Protein AF-A0A146KGD0-F1 (afdb_monomer_lite)

Organism: NCBI:txid1076344

Sequence (142 aa):
LHLVKHKSCYWCFALHSFTAPQLKKISDMGFYACCSLQYIFCDNVVEIGKSAFEQCNFKSVCMNKLKQVPESAFAQCHSLQQIRFDSVKFIARNAFSLCFGLNLGVFPKLKGGERCFFVDFEVVPALPAELKEKLFEIRQQA

Foldseek 3Di:
DAEQDACNQPCVCPAQEEADANHAEYEACSNAQNQNHAYYHHQNHQYYYACSQANYAHQEDEHQNHAEQDHCVHDLNCNHAEYEHNRYQYYDARSHHNNANHAYYAYLRHDDDVPRDPYPHDHDPDDDPVVVVVVVVVVVVD

pLDDT: mean 78.49, std 15.36, range [43.78, 95.94]

Secondary structure (DSSP, 8-state):
--EE-TTTTTT-TT--EEE-TT--EE-TTTTTT-TT--EEE-TT--EE-TTTTTT---SEEE-TT--EE-TTTTTT-TT--EEE-TT--EE-TTTTTT-TT--EEE-TT----TTS-SS--EEESS--HHHHHHHHHHHH--

InterPro domains:
  IPR026906 BspA-type LRR region [PF13306] (6-108)
  IPR032675 Leucine-rich repeat domain superfamily [G3DSA:3.80.10.10] (4-117)

Radius of gyration: 13.68 Å; chains: 1; bounding box: 28×31×36 Å

Structure (mmCIF, N/CA/C/O backbone):
data_AF-A0A146KGD0-F1
#
_entry.id   AF-A0A146KGD0-F1
#
loop_
_atom_site.group_PDB
_atom_site.id
_atom_site.type_symbol
_atom_site.label_atom_id
_atom_site.label_alt_id
_atom_site.label_comp_id
_atom_site.label_asym_id
_atom_site.label_entity_id
_atom_site.label_seq_id
_atom_site.pdbx_PDB_ins_code
_atom_site.Cartn_x
_atom_site.Cartn_y
_atom_site.Cartn_z
_atom_site.occupancy
_atom_site.B_iso_or_equiv
_atom_site.auth_seq_id
_atom_site.auth_comp_id
_atom_site.auth_asym_id
_atom_site.auth_atom_id
_atom_site.pdbx_PDB_model_num
ATOM 1 N N . LEU A 1 1 ? -13.522 2.416 -12.713 1.00 59.94 1 LEU A N 1
ATOM 2 C CA . LEU A 1 1 ? -12.764 1.183 -12.391 1.00 59.94 1 LEU A CA 1
ATOM 3 C C . LEU A 1 1 ? -13.067 0.777 -10.946 1.00 59.94 1 LEU A C 1
ATOM 5 O O . LEU A 1 1 ? -12.774 1.561 -10.054 1.00 59.94 1 LEU A O 1
ATOM 9 N N . HIS A 1 2 ? -13.691 -0.384 -10.711 1.00 69.94 2 HIS A N 1
ATOM 10 C CA . HIS A 1 2 ? -14.061 -0.850 -9.355 1.00 69.94 2 HIS A CA 1
ATOM 11 C C . HIS A 1 2 ? -13.176 -1.984 -8.818 1.00 69.94 2 HIS A C 1
ATOM 13 O O . HIS A 1 2 ? -13.111 -2.181 -7.603 1.00 69.94 2 HIS A O 1
ATOM 19 N N . LEU A 1 3 ? -12.469 -2.687 -9.709 1.00 69.25 3 LEU A N 1
ATOM 20 C CA . LEU A 1 3 ? -11.602 -3.822 -9.409 1.00 69.25 3 LEU A CA 1
ATOM 21 C C . LEU A 1 3 ? -10.345 -3.757 -10.285 1.00 69.25 3 LEU A C 1
ATOM 23 O O . LEU A 1 3 ? -10.461 -3.607 -11.501 1.00 69.25 3 LEU A O 1
ATOM 27 N N . VAL A 1 4 ? -9.174 -3.924 -9.675 1.00 81.12 4 VAL A N 1
ATOM 28 C CA . VAL A 1 4 ? -7.932 -4.288 -10.374 1.00 81.12 4 VAL A CA 1
ATOM 29 C C . VAL A 1 4 ? -7.815 -5.807 -10.288 1.00 81.12 4 VAL A C 1
ATOM 31 O O . VAL A 1 4 ? -7.728 -6.350 -9.187 1.00 81.12 4 VAL A O 1
ATOM 34 N N . LYS A 1 5 ? -7.886 -6.494 -11.433 1.00 78.38 5 LYS A N 1
ATOM 35 C CA . LYS A 1 5 ? -7.833 -7.964 -11.515 1.00 78.38 5 LYS A CA 1
ATOM 36 C C . LYS A 1 5 ? -6.408 -8.477 -11.264 1.00 78.38 5 LYS A C 1
ATOM 38 O O . LYS A 1 5 ? -5.441 -7.714 -11.306 1.00 78.38 5 LYS A O 1
ATOM 43 N N . HIS A 1 6 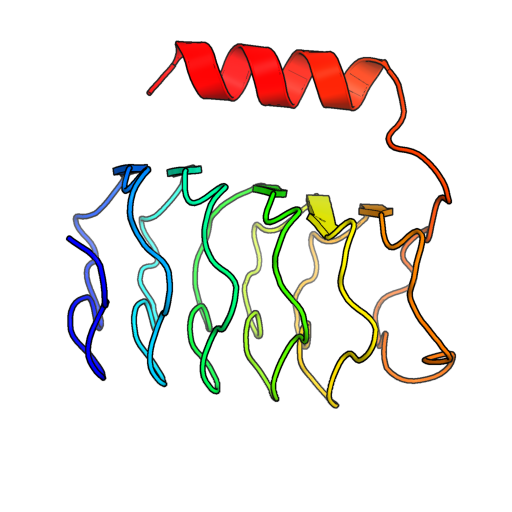? -6.280 -9.779 -11.027 1.00 70.25 6 HIS A N 1
ATOM 44 C CA . HIS A 1 6 ? -4.990 -10.440 -10.830 1.00 70.25 6 HIS A CA 1
ATOM 45 C C . HIS A 1 6 ? -4.014 -10.107 -11.970 1.00 70.25 6 HIS A C 1
ATOM 47 O O . HIS A 1 6 ? -4.372 -10.246 -13.141 1.00 70.25 6 HIS A O 1
ATOM 53 N N . LYS A 1 7 ? -2.806 -9.647 -11.614 1.00 68.06 7 LYS A N 1
ATOM 54 C CA . LYS A 1 7 ? -1.726 -9.257 -12.541 1.00 68.06 7 LYS A CA 1
ATOM 55 C C . LYS A 1 7 ? -2.064 -8.150 -13.558 1.00 68.06 7 LYS A C 1
ATOM 57 O O . LYS A 1 7 ? -1.365 -8.016 -14.556 1.00 68.06 7 LYS A O 1
ATOM 62 N N . SER A 1 8 ? -3.094 -7.328 -13.326 1.00 66.00 8 SER A N 1
ATOM 63 C CA . SER A 1 8 ? -3.508 -6.299 -14.307 1.00 66.00 8 SER A CA 1
ATOM 64 C C . SER A 1 8 ? -2.430 -5.251 -14.599 1.00 66.00 8 SER A C 1
ATOM 66 O O . SER A 1 8 ? -2.361 -4.758 -15.720 1.00 66.00 8 SER A O 1
ATOM 68 N N . CYS A 1 9 ? -1.612 -4.896 -13.603 1.00 66.81 9 CYS A N 1
ATOM 69 C CA . CYS A 1 9 ? -0.520 -3.926 -13.733 1.00 66.81 9 CYS A CA 1
ATOM 70 C C . CYS A 1 9 ? 0.853 -4.562 -13.445 1.00 66.81 9 CYS A C 1
ATOM 72 O O . CYS A 1 9 ? 1.804 -3.864 -13.107 1.00 66.81 9 CYS A O 1
ATOM 74 N N . TYR A 1 10 ? 0.963 -5.885 -13.578 1.00 60.16 10 TYR A N 1
ATOM 75 C CA . TYR A 1 10 ? 2.183 -6.649 -13.312 1.00 60.16 10 TYR A CA 1
ATOM 76 C C . TYR A 1 10 ? 3.363 -6.140 -14.157 1.00 60.16 10 TYR A C 1
ATOM 78 O O . TYR A 1 10 ? 3.213 -5.976 -15.368 1.00 60.16 10 TYR A O 1
ATOM 86 N N . TRP A 1 11 ? 4.519 -5.882 -13.532 1.00 58.97 11 TRP A N 1
ATOM 87 C CA . TRP A 1 11 ? 5.727 -5.369 -14.210 1.00 58.97 11 TRP A CA 1
ATOM 88 C C . TRP A 1 11 ? 5.535 -4.064 -14.991 1.00 58.97 11 TRP A C 1
ATOM 90 O O . TRP A 1 11 ? 6.227 -3.797 -15.977 1.00 58.97 11 TRP A O 1
ATOM 100 N N . CYS A 1 12 ? 4.603 -3.212 -14.566 1.00 65.56 12 CYS A N 1
ATOM 101 C CA . CYS A 1 12 ? 4.442 -1.923 -15.220 1.00 65.56 12 CYS A CA 1
ATOM 102 C C . CYS A 1 12 ? 5.565 -0.951 -14.809 1.00 65.56 12 CYS A C 1
ATOM 104 O O . CYS A 1 12 ? 5.425 -0.172 -13.867 1.00 65.56 12 CYS A O 1
ATOM 106 N N . PHE A 1 13 ? 6.681 -0.988 -15.541 1.00 71.94 13 PHE A N 1
ATOM 107 C CA . PHE A 1 13 ? 7.838 -0.102 -15.346 1.00 71.94 13 PHE A CA 1
ATOM 108 C C . PHE A 1 13 ? 7.627 1.325 -15.877 1.00 71.94 13 PHE A C 1
ATOM 110 O O . PHE A 1 13 ? 8.476 2.185 -15.673 1.00 71.94 13 PHE A O 1
ATOM 117 N N . ALA A 1 14 ? 6.510 1.603 -16.552 1.00 74.56 14 ALA A N 1
ATOM 118 C CA . ALA A 1 14 ? 6.183 2.944 -17.044 1.00 74.56 14 ALA A CA 1
ATOM 119 C C . ALA A 1 14 ? 5.143 3.674 -16.173 1.00 74.56 14 ALA A C 1
ATOM 121 O O . ALA A 1 14 ? 4.955 4.882 -16.321 1.00 74.56 14 ALA A O 1
ATOM 122 N N . LEU A 1 15 ? 4.451 2.963 -15.274 1.00 76.50 15 LEU A N 1
ATOM 123 C CA . LEU A 1 15 ? 3.384 3.542 -14.460 1.00 76.50 15 LEU A CA 1
ATOM 124 C C . LEU A 1 15 ? 3.984 4.350 -13.309 1.00 76.50 15 LEU A C 1
ATOM 126 O O . LEU A 1 15 ? 4.484 3.767 -12.355 1.00 76.50 15 LEU A O 1
ATOM 130 N N . HIS A 1 16 ? 3.918 5.678 -13.406 1.00 79.88 16 HIS A N 1
ATOM 131 C CA . HIS A 1 16 ? 4.454 6.601 -12.398 1.00 79.88 16 HIS A CA 1
ATOM 132 C C . HIS A 1 16 ? 3.429 6.967 -11.321 1.00 79.88 16 HIS A C 1
ATOM 134 O O . HIS A 1 16 ? 3.757 7.029 -10.134 1.00 79.88 16 HIS A O 1
ATOM 140 N N . SER A 1 17 ? 2.175 7.175 -11.719 1.00 77.88 17 SER A N 1
ATOM 141 C CA . SER A 1 17 ? 1.063 7.480 -10.824 1.00 77.88 17 SER A CA 1
ATOM 142 C C . SER A 1 17 ? -0.162 6.640 -11.178 1.00 77.88 17 SER A C 1
ATOM 144 O O . SER A 1 17 ? -0.378 6.270 -12.333 1.00 77.88 17 SER A O 1
ATOM 146 N N . PHE A 1 18 ? -0.971 6.317 -10.170 1.00 83.62 18 PHE A N 1
ATOM 147 C CA . PHE A 1 18 ? -2.239 5.622 -10.358 1.00 83.62 18 PHE A CA 1
ATOM 148 C C . PHE A 1 18 ? -3.335 6.239 -9.488 1.00 83.62 18 PHE A C 1
ATOM 150 O O . PHE A 1 18 ? -3.269 6.204 -8.257 1.00 83.62 18 PHE A O 1
ATOM 157 N N . THR A 1 19 ? -4.382 6.746 -10.135 1.00 82.06 19 THR A N 1
ATOM 158 C CA . THR A 1 19 ? -5.526 7.379 -9.470 1.00 82.06 19 THR A CA 1
ATOM 159 C C . THR A 1 19 ? -6.799 6.620 -9.803 1.00 82.06 19 THR A C 1
ATOM 161 O O . THR A 1 19 ? -7.213 6.540 -10.959 1.00 82.06 19 THR A O 1
ATOM 164 N N . ALA A 1 20 ? -7.450 6.059 -8.783 1.00 83.62 20 ALA A N 1
ATOM 165 C CA . ALA A 1 20 ? -8.698 5.327 -8.962 1.00 83.62 20 ALA A CA 1
ATOM 166 C C . ALA A 1 20 ? -9.651 5.569 -7.777 1.00 83.62 20 ALA A C 1
ATOM 168 O O . ALA A 1 20 ? -9.775 4.732 -6.880 1.00 83.62 20 ALA A O 1
ATOM 169 N N . PRO A 1 21 ? -10.391 6.695 -7.775 1.00 81.00 21 PRO A N 1
ATOM 170 C CA . PRO A 1 21 ? -11.216 7.095 -6.637 1.00 81.00 21 PRO A CA 1
ATOM 171 C C . PRO A 1 21 ? -12.394 6.149 -6.392 1.00 81.00 21 PRO A C 1
ATOM 173 O O . PRO A 1 21 ? -12.898 6.092 -5.281 1.00 81.00 21 PRO A O 1
ATOM 176 N N . GLN A 1 22 ? -12.843 5.385 -7.390 1.00 87.19 22 GLN A N 1
ATOM 177 C CA . GLN A 1 22 ? -13.954 4.430 -7.250 1.00 87.19 22 GLN A CA 1
ATOM 178 C C . GLN A 1 22 ? -13.494 2.981 -7.026 1.00 87.19 22 GLN A C 1
ATOM 180 O O . GLN A 1 22 ? -14.333 2.075 -6.937 1.00 87.19 22 GLN A O 1
ATOM 185 N N . LEU A 1 23 ? -12.179 2.750 -6.943 1.00 90.88 23 LEU A N 1
ATOM 186 C CA . LEU A 1 23 ? -11.612 1.420 -6.771 1.00 90.88 23 LEU A CA 1
ATOM 187 C C . LEU A 1 23 ? -11.959 0.877 -5.387 1.00 90.88 23 LEU A C 1
ATOM 189 O O . LEU A 1 23 ? -11.756 1.551 -4.379 1.00 90.88 23 LEU A O 1
ATOM 193 N N . LYS A 1 24 ? -12.504 -0.341 -5.344 1.00 93.12 24 LYS A N 1
ATOM 194 C CA . LYS A 1 24 ? -12.899 -1.008 -4.097 1.00 93.12 24 LYS A CA 1
ATOM 195 C C . LYS A 1 24 ? -11.968 -2.154 -3.741 1.00 93.12 24 LYS A C 1
ATOM 197 O O . LYS A 1 24 ? -11.718 -2.374 -2.558 1.00 93.12 24 LYS A O 1
ATOM 202 N N . LYS A 1 25 ? -11.466 -2.871 -4.745 1.00 93.81 25 LYS A N 1
ATOM 203 C CA . LYS A 1 25 ? -10.681 -4.085 -4.541 1.00 93.81 25 LYS A CA 1
ATOM 204 C C . LYS A 1 25 ? -9.476 -4.150 -5.468 1.00 93.81 25 LYS A C 1
ATOM 206 O O . LYS A 1 25 ? -9.573 -3.807 -6.648 1.00 93.81 25 LYS A O 1
ATOM 211 N N . ILE A 1 26 ? -8.367 -4.631 -4.924 1.00 93.75 26 ILE A N 1
ATOM 212 C CA . ILE A 1 26 ? -7.152 -4.972 -5.663 1.00 93.75 26 ILE A CA 1
ATOM 213 C C . ILE A 1 26 ? -6.920 -6.463 -5.458 1.00 93.75 26 ILE A C 1
ATOM 215 O O . ILE A 1 26 ? -6.822 -6.918 -4.324 1.00 93.75 26 ILE A O 1
ATOM 219 N N . SER A 1 27 ? -6.903 -7.238 -6.537 1.00 93.75 27 SER A N 1
ATOM 220 C CA . SER A 1 27 ? -6.638 -8.677 -6.472 1.00 93.75 27 SER A CA 1
ATOM 221 C C . SER A 1 27 ? -5.168 -8.983 -6.170 1.00 93.75 27 SER A C 1
ATOM 223 O O . SER A 1 27 ? -4.311 -8.097 -6.189 1.00 93.75 27 SER A O 1
ATOM 225 N N . ASP A 1 28 ? -4.883 -10.261 -5.925 1.00 93.00 28 ASP A N 1
ATOM 226 C CA . ASP A 1 28 ? -3.527 -10.772 -5.734 1.00 93.00 28 ASP A CA 1
ATOM 227 C C . ASP A 1 28 ? -2.603 -10.312 -6.869 1.00 93.00 28 ASP A C 1
ATOM 229 O O . ASP A 1 28 ? -2.982 -10.330 -8.048 1.00 93.00 28 ASP A O 1
ATOM 233 N N . MET A 1 29 ? -1.403 -9.860 -6.501 1.00 91.50 29 MET A N 1
ATOM 234 C CA . MET A 1 29 ? -0.392 -9.346 -7.433 1.00 91.50 29 MET A CA 1
ATOM 235 C C . MET A 1 29 ? -0.890 -8.225 -8.372 1.00 91.50 29 MET A C 1
ATOM 237 O O . MET A 1 29 ? -0.379 -8.077 -9.483 1.00 91.50 29 MET A O 1
ATOM 241 N N . GLY A 1 30 ? -1.904 -7.445 -7.974 1.00 88.81 30 GLY A N 1
ATOM 242 C CA . GLY A 1 30 ? -2.517 -6.418 -8.827 1.00 88.81 30 GLY A CA 1
ATOM 243 C C . GLY A 1 30 ? -1.532 -5.374 -9.373 1.00 88.81 30 GLY A C 1
ATOM 244 O O . GLY A 1 30 ? -1.615 -5.040 -10.555 1.00 88.81 30 GLY A O 1
ATOM 245 N N . PHE A 1 31 ? -0.588 -4.930 -8.537 1.00 90.69 31 PHE A N 1
ATOM 246 C CA . PHE A 1 31 ? 0.498 -3.983 -8.834 1.00 90.69 31 PHE A CA 1
ATOM 247 C C . PHE A 1 31 ? 1.885 -4.580 -8.544 1.00 90.69 31 PHE A C 1
ATOM 249 O O . PHE A 1 31 ? 2.833 -3.856 -8.253 1.00 90.69 31 PHE A O 1
ATOM 256 N N . TYR A 1 32 ? 2.019 -5.905 -8.592 1.00 91.00 32 TYR A N 1
ATOM 257 C CA . TYR A 1 32 ? 3.289 -6.565 -8.298 1.00 91.00 32 TYR A CA 1
ATOM 258 C C . TYR A 1 32 ? 4.417 -6.037 -9.200 1.00 91.00 32 TYR A C 1
ATOM 260 O O . TYR A 1 32 ? 4.287 -6.009 -10.432 1.00 91.00 32 TYR A O 1
ATOM 268 N N . ALA A 1 33 ? 5.522 -5.642 -8.568 1.00 89.19 33 ALA A N 1
ATOM 269 C CA . ALA A 1 33 ? 6.728 -5.113 -9.189 1.00 89.19 33 ALA A CA 1
ATOM 270 C C . ALA A 1 33 ? 6.479 -3.916 -10.131 1.00 89.19 33 ALA A C 1
ATOM 272 O O . ALA A 1 33 ? 7.155 -3.750 -11.150 1.00 89.19 33 ALA A O 1
ATOM 273 N N . CYS A 1 34 ? 5.523 -3.041 -9.790 1.00 87.56 34 CYS A N 1
ATOM 274 C CA . CYS A 1 34 ? 5.438 -1.697 -10.373 1.00 87.56 34 CYS A CA 1
ATOM 275 C C . CYS A 1 34 ? 6.547 -0.793 -9.799 1.00 87.56 34 CYS A C 1
ATOM 277 O O . CYS A 1 34 ? 6.281 0.113 -9.007 1.00 87.56 34 CYS A O 1
ATOM 279 N N . CYS A 1 35 ? 7.802 -1.036 -10.183 1.00 86.00 35 CYS A N 1
ATOM 280 C CA . CYS A 1 35 ? 8.972 -0.353 -9.616 1.00 86.00 35 CYS A CA 1
ATOM 281 C C . CYS A 1 35 ? 9.033 1.155 -9.920 1.00 86.00 35 CYS A C 1
ATOM 283 O O . CYS A 1 35 ? 9.773 1.874 -9.256 1.00 86.00 35 CYS A O 1
ATOM 285 N N . SER A 1 36 ? 8.278 1.643 -10.903 1.00 85.44 36 SER A N 1
ATOM 286 C CA . SER A 1 36 ? 8.220 3.076 -11.233 1.00 85.44 36 SER A CA 1
ATOM 287 C C . SER A 1 36 ? 7.042 3.794 -10.580 1.00 85.44 36 SER A C 1
ATOM 289 O O . SER A 1 36 ? 6.960 5.017 -10.668 1.00 85.44 36 SER A O 1
ATOM 291 N N . LEU A 1 37 ? 6.146 3.061 -9.905 1.00 84.56 37 LEU A N 1
ATOM 292 C CA . LEU A 1 37 ? 4.960 3.630 -9.273 1.00 84.56 37 LEU A CA 1
ATOM 293 C C . LEU A 1 37 ? 5.372 4.423 -8.035 1.00 84.56 37 LEU A C 1
ATOM 295 O O . LEU A 1 37 ? 5.714 3.840 -7.008 1.00 84.56 37 LEU A O 1
ATOM 299 N N . GLN A 1 38 ? 5.321 5.748 -8.139 1.00 82.50 38 GLN A N 1
ATOM 300 C CA . GLN A 1 38 ? 5.661 6.679 -7.064 1.00 82.50 38 GLN A CA 1
ATOM 301 C C . GLN A 1 38 ? 4.430 7.113 -6.266 1.00 82.50 38 GLN A C 1
ATOM 303 O O . GLN A 1 38 ? 4.531 7.324 -5.055 1.00 82.50 38 GLN A O 1
ATOM 308 N N . TYR A 1 39 ? 3.273 7.212 -6.930 1.00 78.94 39 TYR A N 1
ATOM 309 C CA . TYR A 1 39 ? 2.051 7.762 -6.347 1.00 78.94 39 TYR A CA 1
ATOM 310 C C . TYR A 1 39 ? 0.843 6.855 -6.575 1.00 78.94 39 TYR A C 1
ATOM 312 O O . TYR A 1 39 ? 0.564 6.448 -7.703 1.00 78.94 39 TYR A O 1
ATOM 320 N N . ILE A 1 40 ? 0.081 6.582 -5.514 1.00 81.44 40 ILE A N 1
ATOM 321 C CA . ILE A 1 40 ? -1.176 5.838 -5.602 1.00 81.44 40 ILE A CA 1
ATOM 322 C C . ILE A 1 40 ? -2.289 6.507 -4.790 1.00 81.44 40 ILE A C 1
ATOM 324 O O . ILE A 1 40 ? -2.170 6.704 -3.581 1.00 81.44 40 ILE A O 1
ATOM 328 N N . PHE A 1 41 ? -3.407 6.809 -5.453 1.00 81.94 41 PHE A N 1
ATOM 329 C CA . PHE A 1 41 ? -4.570 7.466 -4.852 1.00 81.94 41 PHE A CA 1
ATOM 330 C C . PHE A 1 41 ? -5.795 6.556 -4.949 1.00 81.94 41 PHE A C 1
ATOM 332 O O . PHE A 1 41 ? -6.462 6.460 -5.984 1.00 81.94 41 PHE A O 1
ATOM 339 N N . CYS A 1 42 ? -6.057 5.836 -3.856 1.00 84.50 42 CYS A N 1
ATOM 340 C CA . CYS A 1 42 ? -7.019 4.732 -3.784 1.00 84.50 42 CYS A CA 1
ATOM 341 C C . CYS A 1 42 ? -7.819 4.744 -2.463 1.00 84.50 42 CYS A C 1
ATOM 343 O O . CYS A 1 42 ? -8.030 3.709 -1.833 1.00 84.50 42 CYS A O 1
ATOM 345 N N . ASP A 1 43 ? -8.305 5.920 -2.053 1.00 82.56 43 ASP A N 1
ATOM 346 C CA . ASP A 1 43 ? -8.954 6.171 -0.749 1.00 82.56 43 ASP A CA 1
ATOM 347 C C . ASP A 1 43 ? -10.182 5.285 -0.450 1.00 82.56 43 ASP A C 1
ATOM 349 O O . ASP A 1 43 ? -10.598 5.134 0.703 1.00 82.56 43 ASP A O 1
ATOM 353 N N . ASN A 1 44 ? -10.793 4.707 -1.487 1.00 90.12 44 ASN A N 1
ATOM 354 C CA . ASN A 1 44 ? -11.999 3.890 -1.388 1.00 90.12 44 ASN A CA 1
ATOM 355 C C . ASN A 1 44 ? -11.752 2.377 -1.389 1.00 90.12 44 ASN A C 1
ATOM 357 O O . ASN A 1 44 ? -12.729 1.622 -1.292 1.00 90.12 44 ASN A O 1
ATOM 361 N N . VAL A 1 45 ? -10.491 1.944 -1.458 1.00 94.44 45 VAL A N 1
ATOM 362 C CA . VAL A 1 45 ? -10.132 0.526 -1.414 1.00 94.44 45 VAL A CA 1
ATOM 363 C C . VAL A 1 45 ? -10.449 -0.048 -0.036 1.00 94.44 45 VAL A C 1
ATOM 365 O O . VAL A 1 45 ? -10.045 0.485 0.996 1.00 94.44 45 VAL A O 1
ATOM 368 N N . VAL A 1 46 ? -11.205 -1.145 -0.036 1.00 95.50 46 VAL A N 1
ATOM 369 C CA . VAL A 1 46 ? -11.619 -1.881 1.167 1.00 95.50 46 VAL A CA 1
ATOM 370 C C . VAL A 1 46 ? -10.888 -3.212 1.316 1.00 95.50 46 VAL A C 1
ATOM 372 O O . VAL A 1 46 ? -10.793 -3.734 2.428 1.00 95.50 46 VAL A O 1
ATOM 375 N N . GLU A 1 47 ? -10.374 -3.757 0.211 1.00 95.25 47 GLU A N 1
ATOM 376 C CA . GLU A 1 47 ? -9.735 -5.069 0.147 1.00 95.25 47 GLU A CA 1
ATOM 377 C C . GLU A 1 47 ? -8.550 -5.046 -0.828 1.00 95.25 47 GLU A C 1
ATOM 379 O O . GLU A 1 47 ? -8.667 -4.549 -1.951 1.00 95.25 47 GLU A O 1
ATOM 384 N N . ILE A 1 48 ? -7.426 -5.622 -0.404 1.00 95.94 48 ILE A N 1
ATOM 385 C CA . ILE A 1 48 ? -6.269 -5.910 -1.256 1.00 95.94 48 ILE A CA 1
ATOM 386 C C . ILE A 1 48 ? -5.935 -7.401 -1.160 1.00 95.94 48 ILE A C 1
ATOM 388 O O . ILE A 1 48 ? -6.291 -8.046 -0.171 1.00 95.94 48 ILE A O 1
ATOM 392 N N . GLY A 1 49 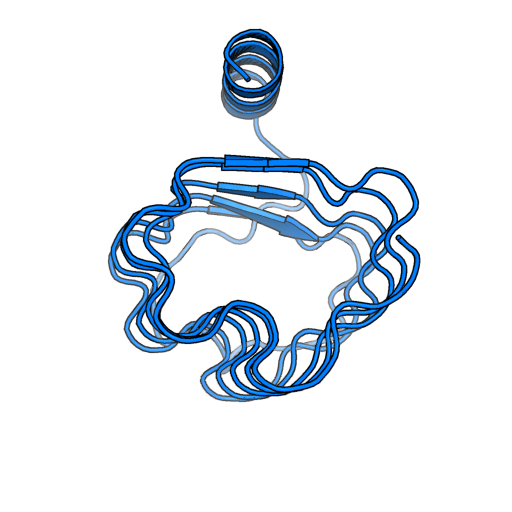? -5.279 -7.931 -2.188 1.00 95.31 49 GLY A N 1
ATOM 393 C CA . GLY A 1 49 ? -4.836 -9.318 -2.274 1.00 95.31 49 GLY A CA 1
ATOM 394 C C . GLY A 1 49 ? -3.417 -9.555 -1.755 1.00 95.31 49 GLY A C 1
ATOM 395 O O . GLY A 1 49 ? -2.710 -8.624 -1.356 1.00 95.31 49 GLY A O 1
ATOM 396 N N . LYS A 1 50 ? -2.992 -10.820 -1.779 1.00 94.19 50 LYS A N 1
ATOM 397 C CA . LYS A 1 50 ? -1.615 -11.227 -1.459 1.00 94.19 50 LYS A CA 1
ATOM 398 C C . LYS A 1 50 ? -0.629 -10.611 -2.448 1.00 94.19 50 LYS A C 1
ATOM 400 O O . LYS A 1 50 ? -0.914 -10.553 -3.649 1.00 94.19 50 LYS A O 1
ATOM 405 N N . SER A 1 51 ? 0.507 -10.132 -1.940 1.00 94.56 51 SER A N 1
ATOM 406 C CA . SER A 1 51 ? 1.555 -9.485 -2.749 1.00 94.56 51 SER A CA 1
ATOM 407 C C . SER A 1 51 ? 1.042 -8.379 -3.687 1.00 94.56 51 SER A C 1
ATOM 409 O O . SER A 1 51 ? 1.613 -8.144 -4.749 1.00 94.56 51 SER A O 1
ATOM 411 N N . ALA A 1 52 ? -0.071 -7.714 -3.342 1.00 94.50 52 ALA A N 1
ATOM 412 C CA . ALA A 1 52 ? -0.734 -6.765 -4.236 1.00 94.50 52 ALA A CA 1
ATOM 413 C C . ALA A 1 52 ? 0.175 -5.607 -4.673 1.00 94.50 52 ALA A C 1
ATOM 415 O O . ALA A 1 52 ? 0.030 -5.149 -5.802 1.00 94.50 52 ALA A O 1
ATOM 416 N N . PHE A 1 53 ? 1.097 -5.180 -3.810 1.00 94.38 53 PHE A N 1
ATOM 417 C CA . PHE A 1 53 ? 2.075 -4.115 -4.034 1.00 94.38 53 PHE A CA 1
ATOM 418 C C . PHE A 1 53 ? 3.511 -4.568 -3.761 1.00 94.38 53 PHE A C 1
ATOM 420 O O . PHE A 1 53 ? 4.365 -3.740 -3.467 1.00 94.38 53 PHE A O 1
ATOM 427 N N . GLU A 1 54 ? 3.791 -5.869 -3.797 1.00 93.94 54 GLU A N 1
ATOM 428 C CA . GLU A 1 54 ? 5.155 -6.347 -3.568 1.00 93.94 54 GLU A CA 1
ATOM 429 C C . GLU A 1 54 ? 6.116 -5.757 -4.618 1.00 93.94 54 GLU A C 1
ATOM 431 O O . GLU A 1 54 ? 5.772 -5.692 -5.798 1.00 93.94 54 GLU A O 1
ATOM 436 N N . GLN A 1 55 ? 7.305 -5.314 -4.190 1.00 93.19 55 GLN A N 1
ATOM 437 C CA . GLN A 1 55 ? 8.325 -4.656 -5.028 1.00 93.19 55 GLN A CA 1
ATOM 438 C C . GLN A 1 55 ? 7.876 -3.333 -5.696 1.00 93.19 55 GLN A C 1
ATOM 440 O O . GLN A 1 55 ? 8.367 -2.968 -6.766 1.00 93.19 55 GLN A O 1
ATOM 445 N N . CYS A 1 56 ? 6.956 -2.579 -5.087 1.00 91.81 56 CYS A N 1
ATOM 446 C CA . CYS A 1 56 ? 6.639 -1.211 -5.522 1.00 91.81 56 CYS A CA 1
ATOM 447 C C . CYS A 1 56 ? 7.543 -0.153 -4.858 1.00 91.81 56 CYS A C 1
ATOM 449 O O . CYS A 1 56 ? 7.977 -0.321 -3.724 1.00 91.81 56 CYS A O 1
ATOM 451 N N . ASN A 1 57 ? 7.764 0.994 -5.514 1.00 87.31 57 ASN A N 1
ATOM 452 C CA . ASN A 1 57 ? 8.645 2.062 -5.001 1.00 87.31 57 ASN A CA 1
ATOM 453 C C . ASN A 1 57 ? 7.920 3.360 -4.598 1.00 87.31 57 ASN A C 1
ATOM 455 O O . ASN A 1 57 ? 8.526 4.433 -4.581 1.00 87.31 57 ASN A O 1
ATOM 459 N N . PHE A 1 58 ? 6.636 3.294 -4.242 1.00 88.12 58 PHE A N 1
ATOM 460 C CA . PHE A 1 58 ? 5.939 4.478 -3.735 1.00 88.12 58 PHE A CA 1
ATOM 461 C C . PHE A 1 58 ? 6.431 4.844 -2.333 1.00 88.12 58 PHE A C 1
ATOM 463 O O . PHE A 1 58 ? 6.743 3.976 -1.518 1.00 88.12 58 PHE A O 1
ATOM 470 N N . LYS A 1 59 ? 6.479 6.149 -2.043 1.00 86.00 59 LYS A N 1
ATOM 471 C CA . LYS A 1 59 ? 6.990 6.671 -0.763 1.00 86.00 59 LYS A CA 1
ATOM 472 C C . LYS A 1 59 ? 5.971 6.605 0.366 1.00 86.00 59 LYS A C 1
ATOM 474 O O . LYS A 1 59 ? 6.341 6.465 1.530 1.00 86.00 59 LYS A O 1
ATOM 479 N N . SER A 1 60 ? 4.690 6.718 0.034 1.00 84.19 60 SER A N 1
ATOM 480 C CA . SER A 1 60 ? 3.613 6.731 1.013 1.00 84.19 60 SER A CA 1
ATOM 481 C C . SER A 1 60 ? 2.360 6.050 0.483 1.00 84.19 60 SER A C 1
ATOM 483 O O . SER A 1 60 ? 2.097 6.038 -0.721 1.00 84.19 60 SER A O 1
ATOM 485 N N . VAL A 1 61 ? 1.571 5.474 1.391 1.00 87.19 61 VAL A N 1
ATOM 486 C CA . VAL A 1 61 ? 0.257 4.915 1.059 1.00 87.19 61 VAL A CA 1
ATOM 487 C C . VAL A 1 61 ? -0.768 5.237 2.140 1.00 87.19 61 VAL A C 1
ATOM 489 O O . VAL A 1 61 ? -0.537 5.073 3.339 1.00 87.19 61 VAL A O 1
ATOM 492 N N . CYS A 1 62 ? -1.936 5.692 1.692 1.00 87.06 62 CYS A N 1
ATOM 493 C CA . CYS A 1 62 ? -3.079 6.006 2.537 1.00 87.06 62 CYS A CA 1
ATOM 494 C C . CYS A 1 62 ? -4.298 5.224 2.035 1.00 87.06 62 CYS A C 1
ATOM 496 O O . CYS A 1 62 ? -4.736 5.409 0.900 1.00 87.06 62 CYS A O 1
ATOM 498 N N . MET A 1 63 ? -4.835 4.328 2.866 1.00 89.25 63 MET A N 1
ATOM 499 C CA . MET A 1 63 ? -6.035 3.538 2.551 1.00 89.25 63 MET A CA 1
ATOM 500 C C . MET A 1 63 ? -6.925 3.419 3.789 1.00 89.25 63 MET A C 1
ATOM 502 O O . MET A 1 63 ? -6.992 2.387 4.457 1.00 89.25 63 MET A O 1
ATOM 506 N N . ASN A 1 64 ? -7.640 4.498 4.101 1.00 87.56 64 ASN A N 1
ATOM 507 C CA . ASN A 1 64 ? -8.399 4.625 5.351 1.00 87.56 64 ASN A CA 1
ATOM 508 C C . ASN A 1 64 ? -9.533 3.600 5.506 1.00 87.56 64 ASN A C 1
ATOM 510 O O . ASN A 1 64 ? -9.967 3.327 6.626 1.00 87.56 64 ASN A O 1
ATOM 514 N N . LYS A 1 65 ? -10.023 3.030 4.399 1.00 92.94 65 LYS A N 1
ATOM 515 C CA . LYS A 1 65 ? -11.114 2.041 4.385 1.00 92.94 65 LYS A CA 1
ATOM 516 C C . LYS A 1 65 ? -10.634 0.590 4.305 1.00 92.94 65 LYS A C 1
ATOM 518 O O . LYS A 1 65 ? -11.470 -0.315 4.360 1.00 92.94 65 LYS A O 1
ATOM 523 N N . LEU A 1 66 ? -9.324 0.36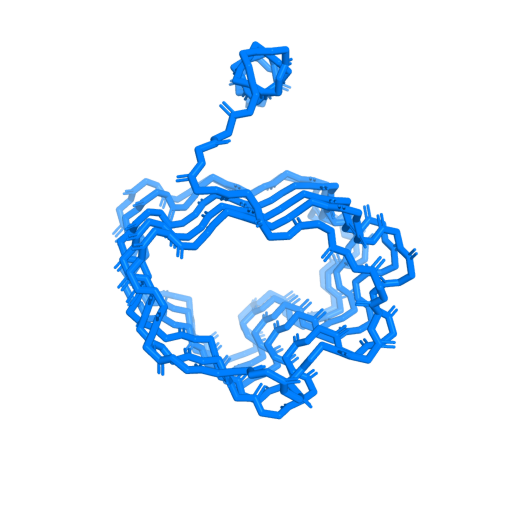4 4.202 1.00 94.38 66 LEU A N 1
ATOM 524 C CA . LEU A 1 66 ? -8.750 -0.974 4.124 1.00 94.38 66 LEU A CA 1
ATOM 525 C C . LEU A 1 66 ? -9.049 -1.752 5.411 1.00 94.38 66 LEU A C 1
ATOM 527 O O . LEU A 1 66 ? -8.875 -1.231 6.511 1.00 94.38 66 LEU A O 1
ATOM 531 N N . LYS A 1 67 ? -9.525 -2.994 5.281 1.00 92.88 67 LYS A N 1
ATOM 532 C CA . LYS A 1 67 ? -9.916 -3.821 6.438 1.00 92.88 67 LYS A CA 1
ATOM 533 C C . LYS A 1 67 ? -8.769 -4.661 7.001 1.00 92.88 67 LYS A C 1
ATOM 535 O O . LYS A 1 67 ? -8.703 -4.882 8.211 1.00 92.88 67 LYS A O 1
ATOM 540 N N . GLN A 1 68 ? -7.888 -5.136 6.127 1.00 91.56 68 GLN A N 1
ATOM 541 C CA . GLN A 1 68 ? -6.788 -6.037 6.462 1.00 91.56 68 GLN A CA 1
ATOM 542 C C . GLN A 1 68 ? -5.611 -5.828 5.510 1.00 91.56 68 GLN A C 1
ATOM 544 O O . GLN A 1 68 ? -5.819 -5.449 4.356 1.00 91.56 68 GLN A O 1
ATOM 549 N N . VAL A 1 69 ? -4.403 -6.130 5.984 1.00 92.69 69 VAL A N 1
ATOM 550 C CA . VAL A 1 69 ? -3.196 -6.198 5.154 1.00 92.69 69 VAL A CA 1
ATOM 551 C C . VAL A 1 69 ? -2.795 -7.672 5.009 1.00 92.69 69 VAL A C 1
ATOM 553 O O . VAL A 1 69 ? -2.391 -8.279 6.001 1.00 92.69 69 VAL A O 1
ATOM 556 N N . PRO A 1 70 ? -2.954 -8.279 3.820 1.00 93.31 70 PRO A N 1
ATOM 557 C CA . PRO A 1 70 ? -2.594 -9.671 3.565 1.00 93.31 70 PRO A CA 1
ATOM 558 C C . PRO A 1 70 ? -1.087 -9.936 3.583 1.00 93.31 70 PRO A C 1
ATOM 560 O O . PRO A 1 70 ? -0.259 -9.030 3.658 1.00 93.31 70 PRO A O 1
ATOM 563 N N . GLU A 1 71 ? -0.750 -11.221 3.479 1.00 91.25 71 GLU A N 1
ATOM 564 C CA . GLU A 1 71 ? 0.621 -11.723 3.403 1.00 91.25 71 GLU A CA 1
ATOM 565 C C . GLU A 1 71 ? 1.393 -11.057 2.256 1.00 91.25 71 GLU A C 1
ATOM 567 O O . GLU A 1 71 ? 0.884 -10.951 1.134 1.00 91.25 71 GLU A O 1
ATOM 572 N N . SER A 1 72 ? 2.600 -10.578 2.572 1.00 92.12 72 SER A N 1
ATOM 573 C CA . SER A 1 72 ? 3.527 -9.902 1.649 1.00 92.12 72 SER A CA 1
ATOM 574 C C . SER A 1 72 ? 2.939 -8.736 0.847 1.00 92.12 72 SER A C 1
ATOM 576 O O . SER A 1 72 ? 3.536 -8.311 -0.135 1.00 92.12 72 SER A O 1
ATOM 578 N N . ALA A 1 73 ? 1.784 -8.186 1.244 1.00 93.25 73 ALA A N 1
ATOM 579 C CA . ALA A 1 73 ? 1.051 -7.215 0.433 1.00 93.25 73 ALA A CA 1
ATOM 580 C C . ALA A 1 73 ? 1.880 -5.984 0.038 1.00 93.25 73 ALA A C 1
ATOM 582 O O . ALA A 1 73 ? 1.644 -5.444 -1.037 1.00 93.25 73 ALA A O 1
ATOM 583 N N . PHE A 1 74 ? 2.842 -5.587 0.873 1.00 93.38 74 PHE A N 1
ATOM 584 C CA . PHE A 1 74 ? 3.786 -4.494 0.653 1.00 93.38 74 PHE A CA 1
ATOM 585 C C . PHE A 1 74 ? 5.244 -4.954 0.816 1.00 93.38 74 PHE A C 1
ATOM 587 O O . PHE A 1 74 ? 6.097 -4.143 1.152 1.00 93.38 74 PHE A O 1
ATOM 594 N N . ALA A 1 75 ? 5.549 -6.244 0.650 1.00 90.94 75 ALA A N 1
ATOM 595 C CA . ALA A 1 75 ? 6.919 -6.731 0.811 1.00 90.94 75 ALA A CA 1
ATOM 596 C C . ALA A 1 75 ? 7.866 -6.091 -0.221 1.00 90.94 75 ALA A C 1
ATOM 598 O O . ALA A 1 75 ? 7.472 -5.815 -1.352 1.00 90.94 75 ALA A O 1
ATOM 599 N N . GLN A 1 76 ? 9.127 -5.875 0.159 1.00 92.12 76 GLN A N 1
ATOM 600 C CA . GLN A 1 76 ? 10.177 -5.306 -0.696 1.00 92.12 76 GLN A CA 1
ATOM 601 C C . GLN A 1 76 ? 9.846 -3.914 -1.263 1.00 92.12 76 GLN A C 1
ATOM 603 O O . GLN A 1 76 ? 10.430 -3.491 -2.262 1.00 92.12 76 GLN A O 1
ATOM 608 N N . CYS A 1 77 ? 8.931 -3.170 -0.635 1.00 91.94 77 CYS A N 1
ATOM 609 C CA . CYS A 1 77 ? 8.701 -1.773 -0.982 1.00 91.94 77 CYS A CA 1
ATOM 610 C C . CYS A 1 77 ? 9.805 -0.892 -0.385 1.00 91.94 77 CYS A C 1
ATOM 612 O O . CYS A 1 77 ? 9.598 -0.202 0.611 1.00 91.94 77 CYS A O 1
ATOM 614 N N . HIS A 1 78 ? 11.004 -0.927 -0.971 1.00 89.81 78 HIS A N 1
ATOM 615 C CA . HIS A 1 78 ? 12.210 -0.325 -0.384 1.00 89.81 78 HIS A CA 1
ATOM 616 C C . HIS A 1 78 ? 12.106 1.191 -0.157 1.00 89.81 78 HIS A C 1
ATOM 618 O O . HIS A 1 78 ? 12.730 1.720 0.760 1.00 89.81 78 HIS A O 1
ATOM 624 N N . SER A 1 79 ? 11.311 1.883 -0.979 1.00 90.06 79 SER A N 1
ATOM 625 C CA . SER A 1 79 ? 11.102 3.335 -0.884 1.00 90.06 79 SER A CA 1
ATOM 626 C C . SER A 1 79 ? 9.931 3.730 0.019 1.00 90.06 79 SER A C 1
ATOM 628 O O . SER A 1 79 ? 9.733 4.923 0.246 1.00 90.06 79 SER A O 1
ATOM 630 N N . LEU A 1 80 ? 9.153 2.766 0.525 1.00 88.75 80 LEU A N 1
ATOM 631 C CA . LEU A 1 80 ? 7.988 3.033 1.361 1.00 88.75 80 LEU A CA 1
ATOM 632 C C . LEU A 1 80 ? 8.431 3.552 2.723 1.00 88.75 80 LEU A C 1
ATOM 634 O O . LEU A 1 80 ? 9.055 2.824 3.483 1.00 88.75 80 LEU A O 1
ATOM 638 N N . GLN A 1 81 ? 8.071 4.794 3.032 1.00 87.06 81 GLN A N 1
ATOM 639 C CA . GLN A 1 81 ? 8.424 5.462 4.282 1.00 87.06 81 GLN A CA 1
ATOM 640 C C . GLN A 1 81 ? 7.249 5.549 5.248 1.00 87.06 81 GLN A C 1
ATOM 642 O O . GLN A 1 81 ? 7.437 5.458 6.458 1.00 87.06 81 GLN A O 1
ATOM 647 N N . GLN A 1 82 ? 6.039 5.744 4.718 1.00 84.00 82 GLN A N 1
ATOM 648 C CA . GLN A 1 82 ? 4.876 6.120 5.518 1.00 84.00 82 GLN A CA 1
ATOM 649 C C . GLN A 1 82 ? 3.630 5.352 5.108 1.00 84.00 82 GLN A C 1
ATOM 651 O O . GLN A 1 82 ? 3.269 5.299 3.928 1.00 84.00 82 GLN A O 1
ATOM 656 N N . ILE A 1 83 ? 2.916 4.834 6.102 1.00 87.38 83 ILE A N 1
ATOM 657 C CA . ILE A 1 83 ? 1.646 4.140 5.897 1.00 87.38 83 ILE A CA 1
ATOM 658 C C . ILE A 1 83 ? 0.571 4.653 6.843 1.00 87.38 83 ILE A C 1
ATOM 660 O O . ILE A 1 83 ? 0.804 4.877 8.032 1.00 87.38 83 ILE A O 1
ATOM 664 N N . ARG A 1 84 ? -0.643 4.804 6.314 1.00 86.81 84 ARG A N 1
ATOM 665 C CA . ARG A 1 84 ? -1.820 5.145 7.110 1.00 86.81 84 ARG A CA 1
ATOM 666 C C . ARG A 1 84 ? -3.013 4.289 6.721 1.00 86.81 84 ARG A C 1
ATOM 668 O O . ARG A 1 84 ? -3.565 4.462 5.630 1.00 86.81 84 ARG A O 1
ATOM 675 N N . PHE A 1 85 ? -3.448 3.431 7.643 1.00 88.56 85 PHE A N 1
ATOM 676 C CA . PHE A 1 85 ? -4.633 2.589 7.480 1.00 88.56 85 PHE A CA 1
ATOM 677 C C . PHE A 1 85 ? -5.574 2.700 8.690 1.00 88.56 85 PHE A C 1
ATOM 679 O O . PHE A 1 85 ? -5.483 1.947 9.659 1.00 88.56 85 PHE A O 1
ATOM 686 N N . ASP A 1 86 ? -6.542 3.615 8.601 1.00 88.19 86 ASP A N 1
ATOM 687 C CA . ASP A 1 86 ? -7.448 3.954 9.712 1.00 88.19 86 ASP A CA 1
ATOM 688 C C . ASP A 1 86 ? -8.382 2.803 10.149 1.00 88.19 86 ASP A C 1
ATOM 690 O O . ASP A 1 86 ? -8.801 2.735 11.307 1.00 88.19 86 ASP A O 1
ATOM 694 N N . SER A 1 87 ? -8.739 1.902 9.227 1.00 91.50 87 SER A N 1
ATOM 695 C CA . SER A 1 87 ? -9.720 0.826 9.464 1.00 91.50 87 SER A CA 1
ATOM 696 C C . SER A 1 87 ? -9.122 -0.576 9.568 1.00 91.50 87 SER A C 1
ATOM 698 O O . SER A 1 87 ? -9.876 -1.528 9.805 1.00 91.50 87 SER A O 1
ATOM 700 N N . VAL A 1 88 ? -7.803 -0.716 9.406 1.00 90.75 88 VAL A N 1
ATOM 701 C CA . VAL A 1 88 ? -7.143 -2.024 9.430 1.00 90.75 88 VAL A CA 1
ATOM 702 C C . VAL A 1 88 ? -7.202 -2.606 10.835 1.00 90.75 88 VAL A C 1
ATOM 704 O O . VAL A 1 88 ? -6.840 -1.954 11.811 1.00 90.75 88 VAL A O 1
ATOM 707 N N . LYS A 1 89 ? -7.665 -3.856 10.920 1.00 87.06 89 LYS A N 1
ATOM 708 C CA . LYS A 1 89 ? -7.749 -4.614 12.178 1.00 87.06 89 LYS A CA 1
ATOM 709 C C . LYS A 1 89 ? -6.701 -5.714 12.286 1.00 87.06 89 LYS A C 1
ATOM 711 O O . LYS A 1 89 ? -6.410 -6.139 13.396 1.00 87.06 89 LYS A O 1
ATOM 716 N N . PHE A 1 90 ? -6.182 -6.177 11.148 1.00 86.00 90 PHE A N 1
ATOM 717 C CA . PHE A 1 90 ? -5.270 -7.311 11.047 1.00 86.00 90 PHE A CA 1
ATOM 718 C C . PHE A 1 90 ? -4.207 -7.060 9.974 1.00 86.00 90 PHE A C 1
ATOM 720 O O . PHE A 1 90 ? -4.527 -6.604 8.872 1.00 86.00 90 PHE A O 1
ATOM 727 N N . ILE A 1 91 ? -2.961 -7.396 10.298 1.00 88.19 91 ILE A N 1
ATOM 728 C CA . ILE A 1 91 ? -1.808 -7.359 9.398 1.00 88.19 91 ILE A CA 1
ATOM 729 C C . ILE A 1 91 ? -1.190 -8.754 9.421 1.00 88.19 91 ILE A C 1
ATOM 731 O O . ILE A 1 91 ? -0.853 -9.271 10.484 1.00 88.19 91 ILE A O 1
ATOM 735 N N . ALA A 1 92 ? -1.081 -9.379 8.255 1.00 87.56 92 ALA A N 1
ATOM 736 C CA . ALA A 1 92 ? -0.510 -10.708 8.124 1.00 87.56 92 ALA A CA 1
ATOM 737 C C . ALA A 1 92 ? 1.022 -10.687 8.237 1.00 87.56 92 ALA A C 1
ATOM 739 O O . ALA A 1 92 ? 1.680 -9.653 8.094 1.00 87.56 92 ALA A O 1
ATOM 740 N N . ARG A 1 93 ? 1.603 -11.875 8.432 1.00 81.06 93 ARG A N 1
ATOM 741 C CA . 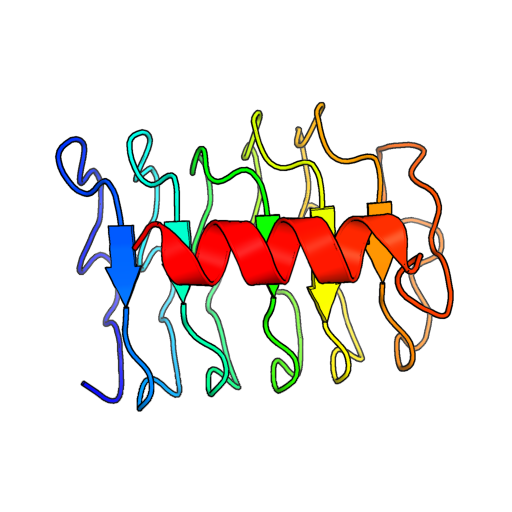ARG A 1 93 ? 3.055 -12.073 8.451 1.00 81.06 93 ARG A CA 1
ATOM 742 C C . ARG A 1 93 ? 3.695 -11.539 7.164 1.00 81.06 93 ARG A C 1
ATOM 744 O O . ARG A 1 93 ? 3.136 -11.686 6.079 1.00 81.06 93 ARG A O 1
ATOM 751 N N . ASN A 1 94 ? 4.881 -10.943 7.298 1.00 86.06 94 ASN A N 1
ATOM 752 C CA . ASN A 1 94 ? 5.707 -10.439 6.195 1.00 86.06 94 ASN A CA 1
ATOM 753 C C . ASN A 1 94 ? 5.048 -9.361 5.321 1.00 86.06 94 ASN A C 1
ATOM 755 O O . ASN A 1 94 ? 5.625 -8.996 4.301 1.00 86.06 94 ASN A O 1
ATOM 759 N N . ALA A 1 95 ? 3.895 -8.809 5.719 1.00 88.62 95 ALA A N 1
ATOM 760 C CA . ALA A 1 95 ? 3.197 -7.768 4.969 1.00 88.62 95 ALA A CA 1
ATOM 761 C C . ALA A 1 95 ? 4.106 -6.592 4.573 1.00 88.62 95 ALA A C 1
ATOM 763 O O . ALA A 1 95 ? 3.922 -6.043 3.496 1.00 88.62 95 ALA A O 1
ATOM 764 N N . PHE A 1 96 ? 5.091 -6.265 5.416 1.00 89.31 96 PHE A N 1
ATOM 765 C CA . PHE A 1 96 ? 6.087 -5.207 5.210 1.00 89.31 96 PHE A CA 1
ATOM 766 C C . PHE A 1 96 ? 7.530 -5.740 5.284 1.00 89.31 96 PHE A C 1
ATOM 768 O O . PHE A 1 96 ? 8.438 -5.052 5.747 1.00 89.31 96 PHE A O 1
ATOM 775 N N . SER A 1 97 ? 7.751 -7.005 4.910 1.00 86.88 97 SER A N 1
ATOM 776 C CA . SER A 1 97 ? 9.100 -7.583 4.896 1.00 86.88 97 SER A CA 1
ATOM 777 C C . SER A 1 97 ? 10.003 -6.798 3.944 1.00 86.88 97 SER A C 1
ATOM 779 O O . SER A 1 97 ? 9.572 -6.460 2.846 1.00 86.88 97 SER A O 1
ATOM 781 N N . LEU A 1 98 ? 11.244 -6.516 4.353 1.00 87.50 98 LEU A N 1
ATOM 782 C CA . LEU A 1 98 ? 12.231 -5.771 3.556 1.00 87.50 98 LEU A CA 1
ATOM 783 C C . LEU A 1 98 ? 11.788 -4.338 3.179 1.00 87.50 98 LEU A C 1
ATOM 785 O O . LEU A 1 98 ? 12.329 -3.742 2.253 1.00 87.50 98 LEU A O 1
ATOM 789 N N . CYS A 1 99 ? 10.840 -3.738 3.906 1.00 87.19 99 CYS A N 1
ATOM 790 C CA . CYS A 1 99 ? 10.515 -2.311 3.786 1.00 87.19 99 CYS A CA 1
ATOM 791 C C . CYS A 1 99 ? 11.490 -1.456 4.604 1.00 87.19 99 CYS A C 1
ATOM 793 O O . CYS A 1 99 ? 11.120 -0.896 5.631 1.00 87.19 99 CYS A O 1
ATOM 795 N N . PHE A 1 100 ? 12.747 -1.367 4.169 1.00 84.75 100 PHE A N 1
ATOM 796 C CA . PHE A 1 100 ? 13.812 -0.710 4.942 1.00 84.75 100 PHE A CA 1
ATOM 797 C C . PHE A 1 100 ? 13.612 0.795 5.165 1.00 84.75 100 PHE A C 1
ATOM 799 O O . PHE A 1 100 ? 14.160 1.347 6.113 1.00 84.75 100 PHE A O 1
ATOM 806 N N . GLY A 1 101 ? 12.847 1.464 4.299 1.00 84.31 101 GLY A N 1
ATOM 807 C CA . GLY A 1 101 ? 12.528 2.883 4.448 1.00 84.31 101 GLY A CA 1
ATOM 808 C C . GLY A 1 101 ? 11.391 3.177 5.428 1.00 84.31 101 GLY A C 1
ATOM 809 O O . GLY A 1 101 ? 11.198 4.344 5.770 1.00 84.31 101 GLY A O 1
ATOM 810 N N . LEU A 1 102 ? 10.632 2.158 5.854 1.00 85.12 102 LEU A N 1
ATOM 811 C CA . LEU A 1 102 ? 9.394 2.338 6.607 1.00 85.12 102 LEU A CA 1
ATOM 812 C C . LEU A 1 102 ? 9.718 2.789 8.028 1.00 85.12 102 LEU A C 1
ATOM 814 O O . LEU A 1 102 ? 10.195 1.999 8.835 1.00 85.12 102 LEU A O 1
ATOM 818 N N . ASN A 1 103 ? 9.428 4.054 8.325 1.00 81.88 103 ASN A N 1
ATOM 819 C CA . ASN A 1 103 ? 9.704 4.662 9.626 1.00 81.88 103 ASN A CA 1
ATOM 820 C C . ASN A 1 103 ? 8.434 5.062 10.386 1.00 81.88 103 ASN A C 1
ATOM 822 O O . ASN A 1 103 ? 8.490 5.244 11.600 1.00 81.88 103 ASN A O 1
ATOM 826 N N . LEU A 1 104 ? 7.291 5.154 9.696 1.00 80.56 104 LEU A N 1
ATOM 827 C CA . LEU A 1 104 ? 6.038 5.598 10.290 1.00 80.56 104 LEU A CA 1
ATOM 828 C C . LEU A 1 104 ? 4.838 4.776 9.821 1.00 80.56 104 LEU A C 1
ATOM 830 O O . LEU A 1 104 ? 4.515 4.738 8.628 1.00 80.56 104 LEU A O 1
ATOM 834 N N . GLY A 1 105 ? 4.100 4.224 10.786 1.00 82.69 105 GLY A N 1
ATOM 835 C CA . GLY A 1 105 ? 2.816 3.575 10.544 1.00 82.69 105 GLY A CA 1
ATOM 836 C C . GLY A 1 105 ? 1.708 4.076 11.464 1.00 82.69 105 GLY A C 1
ATOM 837 O O . GLY A 1 105 ? 1.874 4.127 12.679 1.00 82.69 105 GLY A O 1
ATOM 838 N N . VAL A 1 106 ? 0.549 4.404 10.886 1.00 83.31 106 VAL A N 1
ATOM 839 C CA . VAL A 1 106 ? -0.646 4.833 11.632 1.00 83.31 106 VAL A CA 1
ATOM 840 C C . VAL A 1 106 ? -1.761 3.806 11.492 1.00 83.31 106 VAL A C 1
ATOM 842 O O . VAL A 1 106 ? -2.325 3.630 10.405 1.00 83.31 106 VAL A O 1
ATOM 845 N N . PHE A 1 107 ? -2.104 3.164 12.613 1.00 84.56 107 PHE A N 1
ATOM 846 C CA . PHE A 1 107 ? -3.113 2.103 12.678 1.00 84.56 107 PHE A CA 1
ATOM 847 C C . PHE A 1 107 ? -4.020 2.222 13.920 1.00 84.56 107 PHE A C 1
ATOM 849 O O . PHE A 1 107 ? -3.908 1.433 14.859 1.00 84.56 107 PHE A O 1
ATOM 856 N N . PRO A 1 108 ? -4.980 3.160 13.938 1.00 81.19 108 PRO A N 1
ATOM 857 C CA . PRO A 1 108 ? -5.795 3.456 15.120 1.00 81.19 108 PRO A CA 1
ATOM 858 C C . PRO A 1 108 ? -6.670 2.288 15.611 1.00 81.19 108 PRO A C 1
ATOM 860 O O . PRO A 1 108 ? -7.127 2.294 16.749 1.00 81.19 108 PRO A O 1
ATOM 863 N N . LYS A 1 109 ? -6.966 1.307 14.746 1.00 84.88 109 LYS A N 1
ATOM 864 C CA . LYS A 1 109 ? -7.890 0.189 15.025 1.00 84.88 109 LYS A CA 1
ATOM 865 C C . LYS A 1 109 ? -7.228 -1.191 15.001 1.00 84.88 109 LYS A C 1
ATOM 867 O O . LYS A 1 109 ? -7.947 -2.197 15.013 1.00 84.88 109 LYS A O 1
ATOM 872 N N . LEU A 1 110 ? -5.896 -1.252 14.956 1.00 82.69 110 LEU A N 1
ATOM 873 C CA . LEU A 1 110 ? -5.170 -2.518 14.908 1.00 82.69 110 LEU A CA 1
ATOM 874 C C . LEU A 1 110 ? -5.390 -3.295 16.210 1.00 82.69 110 LEU A C 1
ATOM 876 O O . LEU A 1 110 ? -5.136 -2.785 17.298 1.00 82.69 110 LEU A O 1
ATOM 880 N N . LYS A 1 111 ? 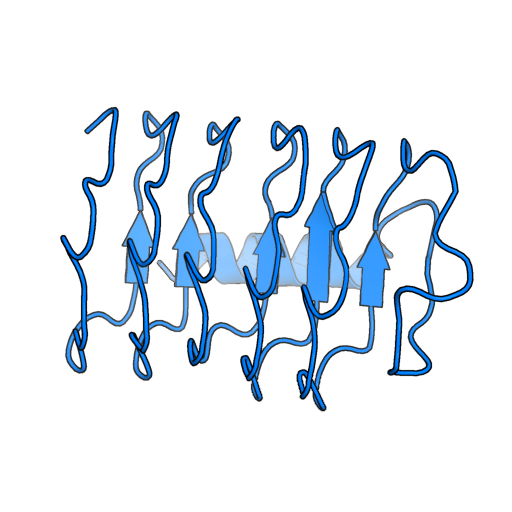-5.884 -4.531 16.105 1.00 71.62 111 LYS A N 1
ATOM 881 C CA . LYS A 1 111 ? -6.113 -5.402 17.261 1.00 71.62 111 LYS A CA 1
ATOM 882 C C . LYS A 1 111 ? -4.990 -6.434 17.334 1.00 71.62 111 LYS A C 1
ATOM 884 O O . LYS A 1 111 ? -5.113 -7.501 16.744 1.00 71.62 111 LYS A O 1
ATOM 889 N N . GLY A 1 112 ? -3.917 -6.114 18.058 1.00 62.50 112 GLY A N 1
ATOM 890 C CA . GLY A 1 112 ? -2.757 -6.998 18.220 1.00 62.50 112 GLY A CA 1
ATOM 891 C C . GLY A 1 112 ? -1.890 -7.119 16.957 1.00 62.50 112 GLY A C 1
ATOM 892 O O . GLY A 1 112 ? -2.356 -6.950 15.832 1.00 62.50 112 GLY A O 1
ATOM 893 N N . GLY A 1 113 ? -0.596 -7.376 17.152 1.00 54.56 113 GLY A N 1
ATOM 894 C CA . GLY A 1 113 ? 0.391 -7.405 16.062 1.00 54.56 113 GLY A CA 1
ATOM 895 C C . GLY A 1 113 ? 1.847 -7.228 16.499 1.00 54.56 113 GLY A C 1
ATOM 896 O O . GLY A 1 113 ? 2.703 -7.010 15.649 1.00 54.56 113 GLY A O 1
ATOM 897 N N . GLU A 1 114 ? 2.136 -7.360 17.798 1.00 43.78 114 GLU A N 1
ATOM 898 C CA . GLU A 1 114 ? 3.409 -7.035 18.472 1.00 43.78 114 GLU A CA 1
ATOM 899 C C . GLU A 1 114 ? 4.645 -7.809 17.961 1.00 43.78 114 GLU A C 1
ATOM 901 O O . GLU A 1 114 ? 5.745 -7.615 18.457 1.00 43.78 114 GLU A O 1
ATOM 906 N N . ARG A 1 115 ? 4.494 -8.688 16.960 1.00 45.44 115 ARG A N 1
ATOM 907 C CA . ARG A 1 115 ? 5.596 -9.427 16.313 1.00 45.44 115 ARG A CA 1
ATOM 908 C C . ARG A 1 115 ? 5.528 -9.458 14.781 1.00 45.44 115 ARG A C 1
ATOM 910 O O . ARG A 1 115 ? 6.224 -10.254 14.159 1.00 45.44 115 ARG A O 1
ATOM 917 N N . CYS A 1 116 ? 4.659 -8.663 14.152 1.00 49.62 116 CYS A N 1
ATOM 918 C CA . CYS A 1 116 ? 4.520 -8.645 12.684 1.00 49.62 116 CYS A CA 1
ATOM 919 C C . CYS A 1 116 ? 5.420 -7.607 12.000 1.00 49.62 116 CYS A C 1
ATOM 921 O O . CYS A 1 116 ? 5.493 -7.570 10.770 1.00 49.62 116 CYS A O 1
ATOM 923 N N . PHE A 1 117 ? 6.114 -6.788 12.786 1.00 52.31 117 PHE A N 1
ATOM 924 C CA . PHE A 1 117 ? 7.003 -5.740 12.316 1.00 52.31 117 PHE A CA 1
ATOM 925 C C . PHE A 1 117 ? 8.443 -6.200 12.561 1.00 52.31 117 PHE A C 1
ATOM 927 O O . PHE A 1 117 ? 8.912 -6.222 13.688 1.00 52.31 117 PHE A O 1
ATOM 934 N N . PHE A 1 118 ? 9.129 -6.642 11.504 1.00 44.47 118 PHE A N 1
ATOM 935 C CA . PHE A 1 118 ? 10.571 -6.946 11.538 1.00 44.47 118 PHE A CA 1
ATOM 936 C C . PHE A 1 118 ? 11.432 -5.681 11.362 1.00 44.47 118 PHE A C 1
ATOM 938 O O . PHE A 1 118 ? 12.623 -5.771 11.086 1.00 44.47 118 PHE A O 1
ATOM 945 N N . VAL A 1 119 ? 10.809 -4.508 11.463 1.00 47.09 119 VAL A N 1
ATOM 946 C CA . VAL A 1 119 ? 11.427 -3.195 11.313 1.00 47.09 119 VAL A CA 1
ATOM 947 C C . VAL A 1 119 ? 10.987 -2.401 12.537 1.00 47.09 119 VAL A C 1
ATOM 949 O O . VAL A 1 119 ? 9.784 -2.330 12.797 1.00 47.09 119 VAL A O 1
ATOM 952 N N . ASP A 1 120 ? 11.936 -1.860 13.298 1.00 45.50 120 ASP A N 1
ATOM 953 C CA . ASP A 1 120 ? 11.648 -0.922 14.383 1.00 45.50 120 ASP A CA 1
ATOM 954 C C . ASP A 1 120 ? 11.056 0.346 13.759 1.00 45.50 120 ASP A C 1
ATOM 956 O O . ASP A 1 120 ? 11.782 1.201 13.253 1.00 45.50 120 ASP A O 1
ATOM 960 N N . PHE A 1 121 ? 9.730 0.452 13.723 1.00 56.22 121 PHE A N 1
ATOM 961 C CA . PHE A 1 121 ? 9.051 1.667 13.290 1.00 56.22 121 PHE A CA 1
ATOM 962 C C . PHE A 1 121 ? 8.042 2.112 14.335 1.00 56.22 121 PHE A C 1
ATOM 964 O O . PHE A 1 121 ? 7.398 1.303 15.009 1.00 56.22 121 PHE A O 1
ATOM 971 N N . GLU A 1 122 ? 7.904 3.424 14.471 1.00 52.16 122 GLU A N 1
ATOM 972 C CA . GLU A 1 122 ? 7.020 4.005 15.463 1.00 52.16 122 GLU A CA 1
ATOM 973 C C . GLU A 1 122 ? 5.564 3.828 15.013 1.00 52.16 122 GLU A C 1
ATOM 975 O O . GLU A 1 122 ? 5.144 4.300 13.948 1.00 52.16 122 GLU A O 1
ATOM 980 N N . VAL A 1 123 ? 4.781 3.110 15.822 1.00 58.22 123 VAL A N 1
ATOM 981 C CA . VAL A 1 123 ? 3.329 3.031 15.657 1.00 58.22 123 VAL A CA 1
ATOM 982 C C . VAL A 1 123 ? 2.721 4.186 16.433 1.00 58.22 123 VAL A C 1
ATOM 984 O O . VAL A 1 123 ? 2.562 4.111 17.651 1.00 58.22 123 VAL A O 1
ATOM 987 N N . VAL A 1 124 ? 2.358 5.253 15.726 1.00 58.72 124 VAL A N 1
ATOM 988 C CA . VAL A 1 124 ? 1.694 6.400 16.350 1.00 58.72 124 VAL A CA 1
ATOM 989 C C . VAL A 1 124 ? 0.170 6.290 16.204 1.00 58.72 124 VAL A C 1
ATOM 991 O O . VAL A 1 124 ? -0.338 5.901 15.145 1.00 58.72 124 VAL A O 1
ATOM 994 N N . PRO A 1 125 ? -0.604 6.656 17.242 1.00 53.88 125 PRO A N 1
ATOM 995 C CA . PRO A 1 125 ? -2.066 6.608 17.197 1.00 53.88 125 PRO A CA 1
ATOM 996 C C . PRO A 1 125 ? -2.670 7.657 16.249 1.00 53.88 125 PRO A C 1
ATOM 998 O O . PRO A 1 125 ? -3.821 7.520 15.830 1.00 53.88 125 PRO A O 1
ATOM 1001 N N . ALA A 1 126 ? -1.910 8.695 15.884 1.00 55.31 126 ALA A N 1
ATOM 1002 C CA . ALA A 1 126 ? -2.334 9.750 14.973 1.00 55.31 126 ALA A CA 1
ATOM 1003 C C . ALA A 1 126 ? -1.165 10.245 14.111 1.00 55.31 126 ALA A C 1
ATOM 1005 O O . ALA A 1 126 ? -0.046 10.378 14.593 1.00 55.31 126 ALA A O 1
ATOM 1006 N N . LEU A 1 127 ? -1.444 10.551 12.838 1.00 53.88 127 LEU A N 1
ATOM 1007 C CA . LEU A 1 127 ? -0.447 11.091 11.910 1.00 53.88 127 LEU A CA 1
ATOM 1008 C C . LEU A 1 127 ? 0.043 12.469 12.412 1.00 53.88 127 LEU A C 1
ATOM 1010 O O . LEU A 1 127 ? -0.815 13.346 12.602 1.00 53.88 127 LEU A O 1
ATOM 1014 N N . PRO A 1 128 ? 1.361 12.688 12.580 1.00 56.28 128 PRO A N 1
ATOM 1015 C CA . PRO A 1 128 ? 1.913 14.002 12.900 1.00 56.28 128 PRO A CA 1
ATOM 1016 C C . PRO A 1 128 ? 1.473 15.047 11.862 1.00 56.28 128 PRO A C 1
ATOM 1018 O O . PRO A 1 128 ? 1.295 14.724 10.683 1.00 56.28 128 PRO A O 1
ATOM 1021 N N . ALA A 1 129 ? 1.248 16.293 12.290 1.00 54.69 129 ALA A N 1
ATOM 1022 C CA . ALA A 1 129 ? 0.682 17.350 11.443 1.00 54.69 129 ALA A CA 1
ATOM 1023 C C . ALA A 1 129 ? 1.515 17.605 10.170 1.00 54.69 129 ALA A C 1
ATOM 1025 O O . ALA A 1 129 ? 0.960 17.666 9.076 1.00 54.69 129 ALA A O 1
ATOM 1026 N N . GLU A 1 130 ? 2.839 17.595 10.305 1.00 51.50 130 GLU A N 1
ATOM 1027 C CA . GLU A 1 130 ? 3.829 17.782 9.230 1.00 51.50 130 GLU A CA 1
ATOM 1028 C C . GLU A 1 130 ? 3.694 16.752 8.092 1.00 51.50 130 GLU A C 1
ATOM 1030 O O . GLU A 1 130 ? 3.983 17.017 6.926 1.00 51.50 130 GLU A O 1
ATOM 1035 N N . LEU A 1 131 ? 3.213 15.550 8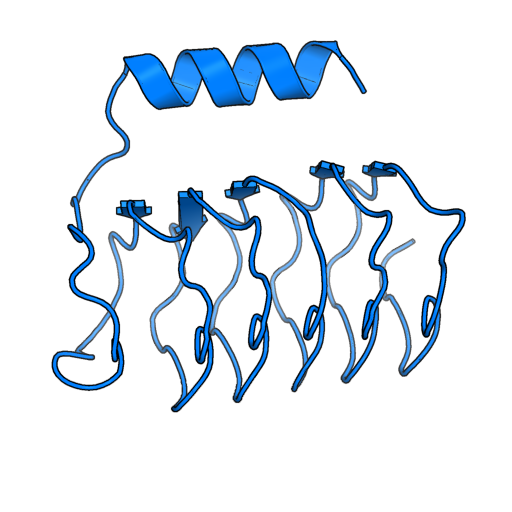.413 1.00 54.78 131 LEU A N 1
ATOM 1036 C CA . LEU A 1 131 ? 3.011 14.470 7.448 1.00 54.78 131 LEU A CA 1
ATOM 1037 C C . LEU A 1 131 ? 1.652 14.553 6.753 1.00 54.78 131 LEU A C 1
ATOM 1039 O O . LEU A 1 131 ? 1.518 14.104 5.615 1.00 54.78 131 LEU A O 1
ATOM 1043 N N . LYS A 1 132 ? 0.648 15.167 7.397 1.00 57.19 132 LYS A N 1
ATOM 1044 C CA . LYS A 1 132 ? -0.627 15.495 6.740 1.00 57.19 132 LYS A CA 1
ATOM 1045 C C . LYS A 1 132 ? -0.413 16.538 5.648 1.00 57.19 132 LYS A C 1
ATOM 1047 O O . LYS A 1 132 ? -0.992 16.388 4.576 1.00 57.19 132 LYS A O 1
ATOM 1052 N N . GLU A 1 133 ? 0.429 17.535 5.907 1.00 56.38 133 GLU A N 1
ATOM 1053 C CA . GLU A 1 133 ? 0.787 18.572 4.934 1.00 56.38 133 GLU A CA 1
ATOM 1054 C C . GLU A 1 133 ? 1.559 17.981 3.754 1.00 56.38 133 GLU A C 1
ATOM 1056 O O . GLU A 1 133 ? 1.125 18.140 2.619 1.00 56.38 133 GLU A O 1
ATOM 1061 N N . LYS A 1 134 ? 2.588 17.156 3.996 1.00 55.66 134 LYS A N 1
ATOM 1062 C CA . LYS A 1 134 ? 3.310 16.466 2.908 1.00 55.66 134 LYS A CA 1
ATOM 1063 C C . LYS A 1 134 ? 2.417 15.550 2.068 1.00 55.66 134 LYS A C 1
ATOM 1065 O O . LYS A 1 134 ? 2.550 15.511 0.849 1.00 55.66 134 LYS A O 1
ATOM 1070 N N . LEU A 1 135 ? 1.487 14.811 2.684 1.00 54.25 135 LEU A N 1
ATOM 1071 C CA . LEU A 1 135 ? 0.513 13.999 1.939 1.00 54.25 135 LEU A CA 1
ATOM 1072 C C . LEU A 1 135 ? -0.475 14.859 1.137 1.00 54.25 135 LEU A C 1
ATOM 1074 O O . LEU A 1 135 ? -0.917 14.435 0.069 1.00 54.25 135 LEU A O 1
ATOM 1078 N N . PHE A 1 136 ? -0.837 16.039 1.644 1.00 59.75 136 PHE A N 1
ATOM 1079 C CA . PHE A 1 136 ? -1.676 17.004 0.937 1.00 59.75 136 PHE A CA 1
ATOM 1080 C C . PHE A 1 136 ? -0.934 17.634 -0.249 1.00 59.75 136 PHE A C 1
ATOM 1082 O O . PHE A 1 136 ? -1.493 17.687 -1.339 1.00 59.75 136 PHE A O 1
ATOM 1089 N N . GLU A 1 137 ? 0.336 18.005 -0.087 1.00 56.28 137 GLU A N 1
ATOM 1090 C CA . GLU A 1 137 ? 1.193 18.504 -1.170 1.00 56.28 137 GLU A CA 1
ATOM 1091 C C . GLU A 1 137 ? 1.417 17.447 -2.258 1.00 56.28 137 GLU A C 1
ATOM 1093 O O . GLU A 1 137 ? 1.262 17.736 -3.442 1.00 56.28 137 GLU A O 1
ATOM 1098 N N . ILE A 1 138 ? 1.680 16.192 -1.873 1.00 55.53 138 ILE A N 1
ATOM 1099 C CA . ILE A 1 138 ? 1.803 15.068 -2.816 1.00 55.53 138 ILE A CA 1
ATOM 1100 C C . ILE A 1 138 ? 0.513 14.879 -3.633 1.00 55.53 138 ILE A C 1
ATOM 1102 O O . ILE A 1 138 ? 0.577 14.569 -4.820 1.00 55.53 138 ILE A O 1
ATOM 1106 N N . ARG A 1 139 ? -0.663 15.091 -3.024 1.00 55.94 139 ARG A N 1
ATOM 1107 C CA . ARG A 1 139 ? -1.959 15.050 -3.728 1.00 55.94 139 ARG A CA 1
ATOM 1108 C C . ARG A 1 139 ? -2.155 16.200 -4.717 1.00 55.94 139 ARG A C 1
ATOM 1110 O O . ARG A 1 139 ? -2.992 16.059 -5.596 1.00 55.94 139 ARG A O 1
ATOM 1117 N N . GLN A 1 140 ? -1.441 17.316 -4.570 1.00 55.44 140 GLN A N 1
ATOM 1118 C CA . GLN A 1 140 ? -1.508 18.442 -5.509 1.00 55.44 140 GLN A CA 1
ATOM 1119 C C . GLN A 1 140 ? -0.545 18.297 -6.698 1.00 55.44 140 GLN A C 1
ATOM 1121 O O . GLN A 1 140 ? -0.668 19.038 -7.668 1.00 55.44 140 GLN A O 1
ATOM 1126 N N . GLN A 1 141 ? 0.407 17.359 -6.634 1.00 46.00 141 GLN A N 1
ATOM 1127 C CA . GLN A 1 141 ? 1.423 17.126 -7.671 1.00 46.00 141 GLN A CA 1
ATOM 1128 C C . GLN A 1 141 ? 1.075 15.981 -8.642 1.00 46.00 141 GLN A C 1
ATOM 1130 O O . GLN A 1 141 ? 1.891 15.650 -9.502 1.00 46.00 141 GLN A O 1
ATOM 1135 N N . ALA A 1 142 ? -0.105 15.368 -8.508 1.00 46.78 142 ALA A N 1
ATOM 1136 C CA . ALA A 1 142 ? -0.579 14.244 -9.319 1.00 46.78 142 ALA A CA 1
ATOM 1137 C C . ALA A 1 142 ? -1.937 14.537 -9.961 1.00 46.78 142 ALA A C 1
ATOM 1139 O O . ALA A 1 142 ? -2.178 13.985 -11.059 1.00 46.78 142 ALA A O 1
#